Protein AF-H8LPB0-F1 (afdb_monomer_lite)

Sequence (72 aa):
MHYLLKKPNPKKAGADFVSELIASKLLFGNSYILSALDSYPKEIYLLPALVTELVIEHNNLVAYFDLKLFVR

Organism: NCBI:txid1105109

Radius of gyration: 13.35 Å; chains: 1; bounding box: 34×27×33 Å

pLDDT: mean 88.71, std 10.86, range [50.47, 97.69]

Secondary structure (DSSP, 8-state):
-TTTTTSSBTTB-HHHHHHHHHHHHHHHS--EEEESSSSS-S-EEEEPGGGEEEEEETTEEEEEEEHHHH--

Foldseek 3Di:
DVVCLQDQDPPDGNVVQVVVQVVQCVPQVDWDKDAPDPPDGPHIDTQRSVQWDFDADPNDGDDIDGPVVVVD

Structure (mmCIF, N/CA/C/O backbone):
data_AF-H8LPB0-F1
#
_entry.id   AF-H8LPB0-F1
#
loop_
_atom_site.group_PDB
_atom_site.id
_atom_site.type_symbol
_atom_site.label_atom_id
_atom_site.label_alt_id
_atom_site.label_comp_id
_atom_site.label_asym_id
_atom_site.label_entity_id
_atom_site.label_seq_id
_atom_site.pdbx_PDB_ins_code
_atom_site.Cartn_x
_atom_site.Cartn_y
_atom_site.Cartn_z
_atom_site.occupancy
_atom_site.B_iso_or_equiv
_atom_site.auth_seq_id
_atom_site.auth_comp_id
_atom_site.auth_asym_id
_atom_site.auth_atom_id
_atom_site.pdbx_PDB_model_num
ATOM 1 N N . MET A 1 1 ? 14.472 -4.467 -5.901 1.00 50.47 1 MET A N 1
ATOM 2 C CA . MET A 1 1 ? 13.698 -3.505 -5.077 1.00 50.47 1 MET A CA 1
ATOM 3 C C . MET A 1 1 ? 13.759 -2.059 -5.570 1.00 50.47 1 MET A C 1
ATOM 5 O O . MET A 1 1 ? 12.716 -1.427 -5.596 1.00 50.47 1 MET A O 1
ATOM 9 N N . HIS A 1 2 ? 14.917 -1.526 -5.986 1.00 58.84 2 HIS A N 1
ATOM 10 C CA . HIS A 1 2 ? 15.098 -0.083 -6.253 1.00 58.84 2 HIS A CA 1
ATOM 11 C C . HIS A 1 2 ? 14.195 0.537 -7.347 1.00 58.84 2 HIS A C 1
ATOM 13 O O . HIS A 1 2 ? 14.052 1.758 -7.399 1.00 58.84 2 HIS A O 1
ATOM 19 N N . TYR A 1 3 ? 13.598 -0.289 -8.213 1.00 77.81 3 TYR A N 1
ATOM 20 C CA . TYR A 1 3 ? 12.670 0.145 -9.263 1.00 77.81 3 TYR A CA 1
ATOM 21 C C . TYR A 1 3 ? 11.210 0.230 -8.809 1.00 77.81 3 TYR A C 1
ATOM 23 O O . TYR A 1 3 ? 10.483 1.082 -9.311 1.00 77.81 3 TYR A O 1
ATOM 31 N N . LEU A 1 4 ? 10.794 -0.603 -7.848 1.00 89.44 4 LEU A N 1
ATOM 32 C CA . LEU A 1 4 ? 9.386 -0.716 -7.465 1.00 89.44 4 LEU A CA 1
ATOM 33 C C . LEU A 1 4 ? 8.869 0.610 -6.904 1.00 89.44 4 LEU A C 1
ATOM 35 O O . LEU A 1 4 ? 7.863 1.120 -7.362 1.00 89.44 4 LEU A O 1
ATOM 39 N N . LEU A 1 5 ? 9.610 1.253 -6.003 1.00 90.19 5 LEU A N 1
ATOM 40 C CA . LEU A 1 5 ? 9.194 2.554 -5.468 1.00 90.19 5 LEU A CA 1
ATOM 41 C C . LEU A 1 5 ? 9.375 3.715 -6.455 1.00 90.19 5 LEU A C 1
ATOM 43 O O . LEU A 1 5 ? 8.790 4.767 -6.242 1.00 90.19 5 LEU A O 1
ATOM 47 N N . LYS A 1 6 ? 10.151 3.554 -7.538 1.00 93.12 6 LYS A N 1
ATOM 48 C CA . LYS A 1 6 ? 10.248 4.574 -8.600 1.00 93.12 6 LYS A CA 1
ATOM 49 C C . LYS A 1 6 ? 9.028 4.540 -9.522 1.00 93.12 6 LYS A C 1
ATOM 51 O O . LYS A 1 6 ? 8.559 5.594 -9.949 1.00 93.12 6 LYS A O 1
ATOM 56 N N . LYS A 1 7 ? 8.521 3.341 -9.821 1.00 94.56 7 LYS A N 1
ATOM 57 C CA . LYS A 1 7 ? 7.319 3.106 -10.628 1.00 94.56 7 LYS A CA 1
ATOM 58 C C . LYS A 1 7 ? 6.519 1.931 -10.036 1.00 94.56 7 LYS A C 1
ATOM 60 O O . LYS A 1 7 ? 6.703 0.800 -10.479 1.00 94.56 7 LYS A O 1
ATOM 65 N N . PRO A 1 8 ? 5.674 2.189 -9.022 1.00 94.38 8 PRO A N 1
ATOM 66 C CA . PRO A 1 8 ? 4.997 1.147 -8.243 1.00 94.38 8 PRO A CA 1
ATOM 67 C C . PRO A 1 8 ? 3.972 0.353 -9.033 1.00 94.38 8 PRO A C 1
ATOM 69 O O . PRO A 1 8 ? 3.767 -0.818 -8.747 1.00 94.38 8 PRO A O 1
ATOM 72 N N . ASN A 1 9 ? 3.338 0.962 -10.027 1.00 94.19 9 ASN A N 1
ATOM 73 C CA . ASN A 1 9 ? 2.445 0.285 -10.958 1.00 94.19 9 ASN A CA 1
ATOM 74 C C . ASN A 1 9 ? 2.352 1.108 -12.258 1.00 94.19 9 ASN A C 1
ATOM 76 O O . ASN A 1 9 ? 2.854 2.236 -12.310 1.00 94.19 9 ASN A O 1
ATOM 80 N N . PRO A 1 10 ? 1.706 0.599 -13.322 1.00 93.06 10 PRO A N 1
ATOM 81 C CA . PRO A 1 10 ? 1.586 1.329 -14.585 1.00 93.06 10 PRO A CA 1
ATOM 82 C C . PRO A 1 10 ? 0.846 2.672 -14.488 1.00 93.06 10 PRO A C 1
ATOM 84 O O . PRO A 1 10 ? 1.019 3.513 -15.366 1.00 93.06 10 PRO A O 1
ATOM 87 N N . LYS A 1 11 ? 0.035 2.879 -13.440 1.00 93.06 11 LYS A N 1
ATOM 88 C CA . LYS A 1 11 ? -0.839 4.051 -13.278 1.00 93.06 11 LYS A CA 1
ATOM 89 C C . LYS A 1 11 ? -0.211 5.190 -12.475 1.00 93.06 11 LYS A C 1
ATOM 91 O O . LYS A 1 11 ? -0.705 6.307 -12.575 1.00 93.06 11 LYS A O 1
ATOM 96 N N . LYS A 1 12 ? 0.817 4.932 -11.656 1.00 93.00 12 LYS A N 1
ATOM 97 C CA . LYS A 1 12 ? 1.386 5.932 -10.735 1.00 93.00 12 LYS A CA 1
ATOM 98 C C . LYS A 1 12 ? 2.906 5.956 -10.753 1.00 93.00 12 LYS A C 1
ATOM 100 O O . LYS A 1 12 ? 3.559 4.912 -10.754 1.00 93.00 12 LYS A O 1
ATOM 105 N N . ALA A 1 13 ? 3.461 7.165 -10.707 1.00 95.19 13 ALA A N 1
ATOM 106 C CA . ALA A 1 13 ? 4.869 7.375 -10.413 1.00 95.19 13 ALA A CA 1
ATOM 107 C C . ALA A 1 13 ? 5.140 7.221 -8.908 1.00 95.19 13 ALA A C 1
ATOM 109 O O . ALA A 1 13 ? 4.232 7.286 -8.076 1.00 95.19 13 ALA A O 1
ATOM 110 N N . GLY A 1 14 ? 6.410 7.019 -8.559 1.00 95.44 14 GLY A N 1
ATOM 111 C CA . GLY A 1 14 ? 6.841 6.817 -7.178 1.00 95.44 14 GLY A CA 1
ATOM 112 C C . GLY A 1 14 ? 6.472 7.953 -6.230 1.00 95.44 14 GLY A C 1
ATOM 113 O O . GLY A 1 14 ? 5.947 7.700 -5.149 1.00 95.44 14 GLY A O 1
ATOM 114 N N . ALA A 1 15 ? 6.709 9.200 -6.645 1.00 95.81 15 ALA A N 1
ATOM 115 C CA . ALA A 1 15 ? 6.405 10.370 -5.825 1.00 95.81 15 ALA A CA 1
ATOM 116 C C . ALA A 1 15 ? 4.902 10.475 -5.523 1.00 95.81 15 ALA A C 1
ATOM 118 O O . ALA A 1 15 ? 4.530 10.624 -4.364 1.00 95.81 15 ALA A O 1
ATOM 119 N N . ASP A 1 16 ? 4.045 10.300 -6.532 1.00 96.50 16 ASP A N 1
ATOM 120 C CA . ASP A 1 16 ? 2.588 10.348 -6.358 1.00 96.50 16 ASP A CA 1
ATOM 121 C C . ASP A 1 16 ? 2.097 9.241 -5.422 1.00 96.50 16 ASP A C 1
ATOM 123 O O . ASP A 1 1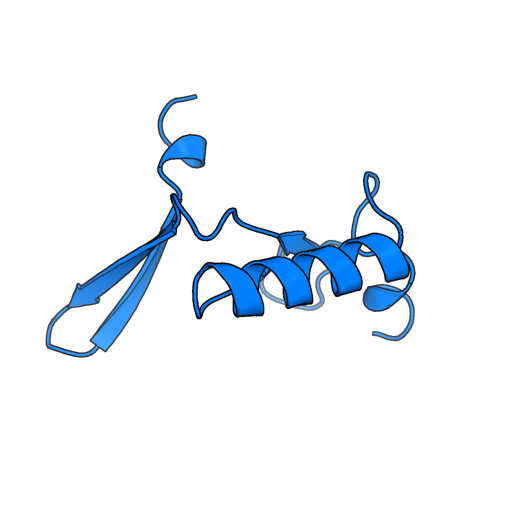6 ? 1.281 9.477 -4.533 1.00 96.50 16 ASP A O 1
ATOM 127 N N . PHE A 1 17 ? 2.637 8.030 -5.582 1.00 96.50 17 PHE A N 1
ATOM 128 C CA . PHE A 1 17 ? 2.313 6.902 -4.716 1.00 96.50 17 PHE A CA 1
ATOM 129 C C . PHE A 1 17 ? 2.690 7.170 -3.258 1.00 96.50 17 PHE A C 1
ATOM 131 O O . PHE A 1 17 ? 1.882 6.924 -2.367 1.00 96.50 17 PHE A O 1
ATOM 138 N N . VAL A 1 18 ? 3.896 7.682 -2.996 1.00 96.06 18 VAL A N 1
ATOM 139 C CA . VAL A 1 18 ? 4.348 7.973 -1.625 1.00 96.06 18 VAL A CA 1
ATOM 140 C C . VAL A 1 18 ? 3.542 9.122 -1.018 1.00 96.06 18 VAL A C 1
ATOM 142 O O . VAL A 1 18 ? 3.139 9.030 0.139 1.00 96.06 18 VAL A O 1
ATOM 145 N N . SER A 1 19 ? 3.248 10.167 -1.793 1.00 97.06 19 SER A N 1
ATOM 146 C CA . SER A 1 19 ? 2.404 11.280 -1.347 1.00 97.06 19 SER A CA 1
ATOM 147 C C . SER A 1 19 ? 1.015 10.804 -0.927 1.00 97.06 19 SER A C 1
ATOM 149 O O . SER A 1 19 ? 0.540 11.163 0.148 1.00 97.06 19 SER A O 1
ATOM 151 N N . GLU A 1 20 ? 0.376 9.945 -1.722 1.00 96.00 20 GLU A N 1
ATOM 152 C CA . GLU A 1 20 ? -0.943 9.402 -1.390 1.00 96.00 20 GLU A CA 1
ATOM 153 C C . GLU A 1 20 ? -0.897 8.410 -0.224 1.00 96.00 20 GLU A C 1
ATOM 155 O O . GLU A 1 20 ? -1.787 8.418 0.627 1.00 96.00 20 GLU A O 1
ATOM 160 N N . LEU A 1 21 ? 0.164 7.602 -0.128 1.00 96.56 21 LEU A N 1
ATOM 161 C CA . LEU A 1 21 ? 0.398 6.707 1.006 1.00 96.56 21 LEU A CA 1
ATOM 162 C C . LEU A 1 21 ? 0.445 7.500 2.322 1.00 96.56 21 LEU A C 1
ATOM 164 O O . LEU A 1 21 ? -0.226 7.119 3.287 1.00 96.56 21 LEU A O 1
ATOM 168 N N . ILE A 1 22 ? 1.216 8.594 2.348 1.00 97.31 22 ILE A N 1
ATOM 169 C CA . ILE A 1 22 ? 1.357 9.487 3.506 1.00 97.31 22 ILE A CA 1
ATOM 170 C C . ILE A 1 22 ? 0.037 10.204 3.789 1.00 97.31 22 ILE A C 1
ATOM 172 O O . ILE A 1 22 ? -0.412 10.208 4.933 1.00 97.31 22 ILE A O 1
ATOM 176 N N . ALA A 1 23 ? -0.616 10.762 2.766 1.00 97.06 23 ALA A N 1
ATOM 177 C CA . ALA A 1 23 ? -1.900 11.441 2.921 1.00 97.06 23 ALA A CA 1
ATOM 178 C C . ALA A 1 23 ? -2.959 10.513 3.532 1.00 97.06 23 ALA A C 1
ATOM 180 O O . ALA A 1 23 ? -3.631 10.894 4.484 1.00 97.06 23 ALA A O 1
ATOM 181 N N . SER A 1 24 ? -3.052 9.271 3.053 1.00 96.19 24 SER A N 1
ATOM 182 C CA . SER A 1 24 ? -3.958 8.259 3.602 1.00 96.19 24 SER A CA 1
ATOM 183 C C . SER A 1 24 ? -3.672 7.983 5.084 1.00 96.19 24 SER A C 1
ATOM 185 O O . SER A 1 24 ? -4.585 8.024 5.910 1.00 96.19 24 SER A O 1
ATOM 187 N N . LYS A 1 25 ? -2.392 7.822 5.458 1.00 96.19 25 LYS A N 1
ATOM 188 C CA . LYS A 1 25 ? -1.988 7.617 6.859 1.00 96.19 25 LYS A CA 1
ATOM 189 C C . LYS A 1 25 ? -2.355 8.807 7.750 1.00 96.19 25 LYS A C 1
ATOM 191 O O . LYS A 1 25 ? -2.792 8.592 8.876 1.00 96.19 25 LYS A O 1
ATOM 196 N N . LEU A 1 26 ? -2.181 10.034 7.259 1.00 97.69 26 LEU A N 1
ATOM 197 C CA . LEU A 1 26 ? -2.514 11.259 7.991 1.00 97.69 26 LEU A CA 1
ATOM 198 C C . LEU A 1 26 ? -4.026 11.463 8.143 1.00 97.69 26 LEU A C 1
ATOM 200 O O . LEU A 1 26 ? -4.472 11.893 9.201 1.00 97.69 26 LEU A O 1
ATOM 204 N N . LEU A 1 27 ? -4.807 11.152 7.108 1.00 96.25 27 LEU A N 1
ATOM 205 C CA . LEU A 1 27 ? -6.255 11.379 7.092 1.00 96.25 27 LEU A CA 1
ATOM 206 C C . LEU A 1 27 ? -7.040 10.299 7.841 1.00 96.25 27 LEU A C 1
ATOM 208 O O . LEU A 1 27 ? -8.024 10.611 8.504 1.00 96.25 27 LEU A O 1
ATOM 212 N N . PHE A 1 28 ? -6.623 9.036 7.733 1.00 94.06 28 PHE A N 1
ATOM 213 C CA . PHE A 1 28 ? -7.395 7.889 8.227 1.00 94.06 28 PHE A CA 1
ATOM 214 C C . PHE A 1 28 ? -6.681 7.107 9.332 1.00 94.06 28 PHE A C 1
ATOM 216 O O . PHE A 1 28 ? -7.172 6.075 9.784 1.00 94.06 28 PHE A O 1
ATOM 223 N N . GLY A 1 29 ? -5.486 7.540 9.739 1.00 94.44 29 GLY A N 1
ATOM 224 C CA . GLY A 1 29 ? -4.664 6.845 10.731 1.00 94.44 29 GLY A CA 1
ATOM 225 C C . GLY A 1 29 ? -4.022 5.554 10.218 1.00 94.44 29 GLY A C 1
ATOM 226 O O . GLY A 1 29 ? -3.131 5.025 10.882 1.00 94.44 29 GLY A O 1
ATOM 227 N N . ASN A 1 30 ? -4.392 5.068 9.028 1.00 93.06 30 ASN A N 1
ATOM 228 C CA . ASN A 1 30 ? -3.907 3.831 8.415 1.00 93.06 30 ASN A CA 1
ATOM 229 C C . ASN A 1 30 ? -3.694 3.995 6.909 1.00 93.06 30 ASN A C 1
ATOM 231 O O . ASN A 1 30 ? -4.253 4.883 6.275 1.00 93.06 30 ASN A O 1
ATOM 235 N N . SER A 1 31 ? -2.856 3.135 6.339 1.00 95.25 31 SER A N 1
ATOM 236 C CA . SER A 1 31 ? -2.616 3.078 4.901 1.00 95.25 31 SER A CA 1
ATOM 237 C C . SER A 1 31 ? -2.194 1.665 4.532 1.00 95.25 31 SER A C 1
ATOM 239 O O . SER A 1 31 ? -1.480 1.019 5.301 1.00 95.25 31 SER A O 1
ATOM 241 N N . TYR A 1 32 ? -2.649 1.186 3.380 1.00 94.38 32 TYR A N 1
ATOM 242 C CA . TYR A 1 32 ? -2.545 -0.218 3.003 1.00 94.38 32 TYR A CA 1
ATOM 243 C C . TYR A 1 32 ? -1.962 -0.342 1.601 1.00 94.38 32 TYR A C 1
ATOM 245 O O . TYR A 1 32 ? -2.353 0.380 0.681 1.00 94.38 32 TYR A O 1
ATOM 253 N N . ILE A 1 33 ? -1.029 -1.277 1.446 1.00 94.31 33 ILE A N 1
ATOM 254 C CA . ILE A 1 33 ? -0.371 -1.574 0.178 1.00 94.31 33 ILE A CA 1
ATOM 255 C C . ILE A 1 33 ? -0.751 -2.998 -0.224 1.00 94.31 33 ILE A C 1
ATOM 257 O O . ILE A 1 33 ? -0.416 -3.947 0.479 1.00 94.31 33 ILE A O 1
ATOM 261 N N . LEU A 1 34 ? -1.419 -3.143 -1.366 1.00 92.19 34 LEU A N 1
ATOM 262 C CA . LEU A 1 34 ? -1.654 -4.428 -2.010 1.00 92.19 34 LEU A CA 1
ATOM 263 C C . LEU A 1 34 ? -0.468 -4.772 -2.908 1.00 92.19 34 LEU A C 1
ATOM 265 O O . LEU A 1 34 ? -0.107 -4.011 -3.809 1.00 92.19 34 LEU A O 1
ATOM 269 N N . SER A 1 35 ? 0.102 -5.947 -2.677 1.00 92.38 35 SER A N 1
ATOM 270 C CA . SER A 1 35 ? 1.118 -6.556 -3.525 1.00 92.38 35 SER A CA 1
ATOM 271 C C . SER A 1 35 ? 0.453 -7.441 -4.579 1.00 92.38 35 SER A C 1
ATOM 273 O O . SER A 1 35 ? -0.384 -8.266 -4.229 1.00 92.38 35 SER A O 1
ATOM 275 N N . ALA A 1 36 ? 0.814 -7.306 -5.858 1.00 86.12 36 ALA A N 1
ATOM 276 C CA . ALA A 1 36 ? 0.234 -8.146 -6.918 1.00 86.12 36 ALA A CA 1
ATOM 277 C C . ALA A 1 36 ? 0.734 -9.608 -6.897 1.00 86.12 36 ALA A C 1
ATOM 279 O O . ALA A 1 36 ? 0.150 -10.468 -7.550 1.00 86.12 36 ALA A O 1
ATOM 280 N N . LEU A 1 37 ? 1.836 -9.878 -6.191 1.00 85.06 37 LEU A N 1
ATOM 281 C CA . LEU A 1 37 ? 2.430 -11.205 -6.013 1.00 85.06 37 LEU A CA 1
ATOM 282 C C . LEU A 1 37 ? 2.964 -11.336 -4.585 1.00 85.06 37 LEU A C 1
ATOM 284 O O . LEU A 1 37 ? 3.517 -10.375 -4.046 1.00 85.06 37 LEU A O 1
ATOM 288 N N . ASP A 1 38 ? 2.873 -12.532 -4.010 1.00 76.50 38 ASP A N 1
ATOM 289 C CA . ASP A 1 38 ? 3.316 -12.785 -2.632 1.00 76.50 38 ASP A CA 1
ATOM 290 C C . ASP A 1 38 ? 4.836 -12.662 -2.466 1.00 76.50 38 ASP A C 1
ATOM 292 O O . ASP A 1 38 ? 5.333 -12.242 -1.425 1.00 76.50 38 ASP A O 1
ATOM 296 N N . SER A 1 39 ? 5.600 -13.000 -3.508 1.00 80.81 39 SER A N 1
ATOM 297 C CA . SER A 1 39 ? 7.064 -12.948 -3.506 1.00 80.81 39 SER A CA 1
ATOM 298 C C . SER A 1 39 ? 7.584 -12.095 -4.659 1.00 80.81 39 SER A C 1
ATOM 300 O O . SER A 1 39 ? 7.161 -12.254 -5.802 1.00 80.81 39 SER A O 1
ATOM 302 N N . TYR A 1 40 ? 8.534 -11.203 -4.360 1.00 83.56 40 TYR A N 1
ATOM 303 C CA . TYR A 1 40 ? 9.159 -10.275 -5.316 1.00 83.56 40 TYR A CA 1
ATOM 304 C C . TYR A 1 40 ? 8.152 -9.468 -6.154 1.00 83.56 40 TYR A C 1
ATOM 306 O O . TYR A 1 40 ? 8.133 -9.586 -7.386 1.00 83.56 40 TYR A O 1
ATOM 314 N N . PRO A 1 41 ? 7.333 -8.610 -5.520 1.00 87.06 41 PRO A N 1
ATOM 315 C CA . PRO A 1 41 ? 6.345 -7.837 -6.249 1.00 87.06 41 PRO A CA 1
ATOM 316 C C . PRO A 1 41 ? 6.968 -6.967 -7.327 1.00 87.06 41 PRO A C 1
ATOM 318 O O . PRO A 1 41 ? 7.895 -6.188 -7.086 1.00 87.06 41 PRO A O 1
ATOM 321 N N . LYS A 1 42 ? 6.402 -7.089 -8.527 1.00 89.81 42 LYS A N 1
ATOM 322 C CA . LYS A 1 42 ? 6.662 -6.177 -9.643 1.00 89.81 42 LYS A CA 1
ATOM 323 C C . LYS A 1 42 ? 5.756 -4.955 -9.595 1.00 89.81 42 LYS A C 1
ATOM 325 O O . LYS A 1 42 ? 6.124 -3.923 -10.145 1.00 89.81 42 LYS A O 1
ATOM 330 N N . GLU A 1 43 ? 4.611 -5.080 -8.927 1.00 93.69 43 GLU A N 1
ATOM 331 C CA . GLU A 1 43 ? 3.611 -4.030 -8.821 1.00 93.69 43 GLU A CA 1
ATOM 332 C C . GLU A 1 43 ? 3.012 -3.977 -7.418 1.00 93.69 43 GLU A C 1
ATOM 334 O O . GLU A 1 43 ? 2.739 -5.013 -6.802 1.00 93.69 43 GLU A O 1
ATOM 339 N N . ILE A 1 44 ? 2.798 -2.754 -6.942 1.00 94.94 44 ILE A N 1
ATOM 340 C CA . ILE A 1 44 ? 2.117 -2.446 -5.691 1.00 94.94 44 ILE A CA 1
ATOM 341 C C . ILE A 1 44 ? 1.060 -1.366 -5.909 1.00 94.94 44 ILE A C 1
ATOM 343 O O . ILE A 1 44 ? 1.230 -0.428 -6.695 1.00 94.94 44 ILE A O 1
ATOM 347 N N . TYR A 1 45 ? -0.038 -1.489 -5.178 1.00 93.88 45 TYR A N 1
ATOM 348 C CA . TYR A 1 45 ? -1.207 -0.624 -5.270 1.00 93.88 45 TYR A CA 1
ATOM 349 C C . TYR A 1 45 ? -1.585 -0.124 -3.880 1.00 93.88 45 TYR A C 1
ATOM 351 O O . TYR A 1 45 ? -1.382 -0.827 -2.897 1.00 93.88 45 TYR A O 1
ATOM 359 N N . LEU A 1 46 ? -2.133 1.086 -3.787 1.00 93.50 46 LEU A N 1
ATOM 360 C CA . LEU A 1 46 ? -2.738 1.554 -2.542 1.00 93.50 46 LEU A CA 1
ATOM 361 C C . LEU A 1 46 ? -4.180 1.075 -2.482 1.00 93.50 46 LEU A C 1
ATOM 363 O O . LEU A 1 46 ? -4.926 1.282 -3.442 1.00 93.50 46 LEU A O 1
ATOM 367 N N . LEU A 1 47 ? -4.560 0.463 -1.362 1.00 92.44 47 LEU A N 1
ATOM 368 C CA . LEU A 1 47 ? -5.966 0.209 -1.065 1.00 92.44 47 LEU A CA 1
ATOM 369 C C . LEU A 1 47 ? -6.558 1.441 -0.369 1.00 92.44 47 LEU A C 1
ATOM 371 O O . LEU A 1 47 ? -5.879 2.060 0.460 1.00 92.44 47 LEU A O 1
ATOM 375 N N . PRO A 1 48 ? -7.803 1.836 -0.683 1.00 90.12 48 PRO A N 1
ATOM 376 C CA . PRO A 1 48 ? -8.400 3.001 -0.055 1.00 90.12 48 PRO A CA 1
ATOM 377 C C . PRO A 1 48 ? -8.719 2.695 1.412 1.00 90.12 48 PRO A C 1
ATOM 379 O O . PRO A 1 48 ? -9.542 1.830 1.714 1.00 90.12 48 PRO A O 1
ATOM 382 N N . ALA A 1 49 ? -8.103 3.445 2.328 1.00 90.25 49 ALA A N 1
ATOM 383 C CA . ALA A 1 49 ? -8.227 3.196 3.764 1.00 90.25 49 ALA A CA 1
ATOM 384 C C . ALA A 1 49 ? -9.673 3.288 4.282 1.00 90.25 49 ALA A C 1
ATOM 386 O O . ALA A 1 49 ? -10.021 2.571 5.211 1.00 90.25 49 ALA A O 1
ATOM 387 N N . LEU A 1 50 ? -10.521 4.113 3.654 1.00 88.56 50 LEU A N 1
ATOM 388 C CA . LEU A 1 50 ? -11.924 4.297 4.047 1.00 88.56 50 LEU A CA 1
ATOM 389 C C . LEU A 1 50 ? -12.787 3.034 3.877 1.00 88.56 50 LEU A C 1
ATOM 391 O O . LEU A 1 50 ? -13.792 2.894 4.561 1.00 88.56 50 LEU A O 1
ATOM 395 N N . VAL A 1 51 ? -12.428 2.147 2.945 1.00 88.31 51 VAL A N 1
ATOM 396 C CA . VAL A 1 51 ? -13.214 0.940 2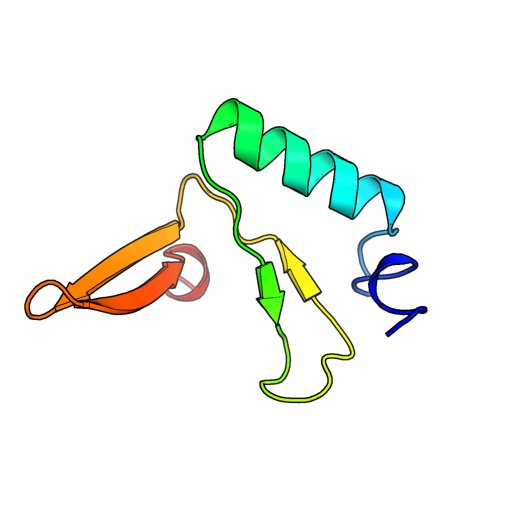.609 1.00 88.31 51 VAL A CA 1
ATOM 397 C C . VAL A 1 51 ? -12.441 -0.353 2.863 1.00 88.31 51 VAL A C 1
ATOM 399 O O . VAL A 1 51 ? -12.880 -1.421 2.444 1.00 88.31 51 VAL A O 1
ATOM 402 N N . THR A 1 52 ? -11.279 -0.245 3.516 1.00 91.62 52 THR A N 1
ATOM 403 C CA . THR A 1 52 ? -10.477 -1.400 3.920 1.00 91.62 52 THR A CA 1
ATOM 404 C C . THR A 1 52 ? -10.796 -1.744 5.369 1.00 91.62 52 THR A C 1
ATOM 406 O O . THR A 1 52 ? -10.509 -0.961 6.275 1.00 91.62 52 THR A O 1
ATOM 409 N N . GLU A 1 53 ? -11.350 -2.928 5.583 1.00 89.62 53 GLU A N 1
ATOM 410 C CA . GLU A 1 53 ? -11.706 -3.461 6.893 1.00 89.62 53 GLU A CA 1
ATOM 411 C C . GLU A 1 53 ? -10.698 -4.516 7.364 1.00 89.62 53 GLU A C 1
ATOM 413 O O . GLU A 1 53 ? -10.047 -5.193 6.566 1.00 89.62 53 GLU A O 1
ATOM 418 N N . LEU A 1 54 ? -10.561 -4.649 8.684 1.00 91.00 54 LEU A N 1
ATOM 419 C CA . LEU A 1 54 ? -9.718 -5.656 9.326 1.00 91.00 54 LEU A CA 1
ATOM 420 C C . LEU A 1 54 ? -10.583 -6.844 9.738 1.00 91.00 54 LEU A C 1
ATOM 422 O O . LEU A 1 54 ? -11.569 -6.667 10.450 1.00 91.00 54 LEU A O 1
ATOM 426 N N . VAL A 1 55 ? -10.179 -8.051 9.357 1.00 92.56 55 VAL A N 1
ATOM 427 C CA . VAL A 1 55 ? -10.818 -9.285 9.822 1.00 92.56 55 VAL A CA 1
ATOM 428 C C . VAL A 1 55 ? -9.976 -9.855 10.955 1.00 92.56 55 VAL A C 1
ATOM 430 O O . VAL A 1 55 ? -8.823 -10.246 10.751 1.00 92.56 55 VAL A O 1
ATOM 433 N N . ILE A 1 56 ? -10.548 -9.868 12.159 1.00 94.62 56 ILE A N 1
ATOM 434 C CA . ILE A 1 56 ? -9.893 -10.351 13.375 1.00 94.62 56 ILE A CA 1
ATOM 435 C C . ILE A 1 56 ? -10.608 -11.617 13.849 1.00 94.62 56 ILE A C 1
ATOM 437 O O . ILE A 1 56 ? -11.791 -11.577 14.176 1.00 94.62 56 ILE A O 1
ATOM 441 N N . GLU A 1 57 ? -9.877 -12.724 13.944 1.00 95.25 57 GLU A N 1
ATOM 442 C CA . GLU A 1 57 ? -10.364 -13.998 14.478 1.00 95.25 57 GLU A CA 1
ATOM 443 C C . GLU A 1 57 ? -9.532 -14.406 15.690 1.00 95.25 57 GLU A C 1
ATOM 445 O O . GLU A 1 57 ? -8.304 -14.431 15.632 1.00 95.25 57 GLU A O 1
ATOM 450 N N . HIS A 1 58 ? -10.185 -14.742 16.805 1.00 95.19 58 HIS A N 1
ATOM 451 C CA . HIS A 1 58 ? -9.502 -15.142 18.044 1.00 95.19 58 HIS A CA 1
ATOM 452 C C . HIS A 1 58 ? -8.402 -14.149 18.480 1.00 95.19 58 HIS A C 1
ATOM 454 O O . HIS A 1 58 ? -7.332 -14.555 18.928 1.00 95.19 58 HIS A O 1
ATOM 460 N N . ASN A 1 59 ? -8.662 -12.843 18.327 1.00 92.88 59 ASN A N 1
ATOM 461 C CA . ASN A 1 59 ? -7.715 -11.752 18.595 1.00 92.88 59 ASN A CA 1
ATOM 462 C C . ASN A 1 59 ? -6.468 -11.723 17.680 1.00 92.88 59 ASN A C 1
ATOM 464 O O . ASN A 1 59 ? -5.510 -11.007 17.964 1.00 92.88 59 ASN A O 1
ATOM 468 N N . ASN A 1 60 ? -6.486 -12.466 16.571 1.00 94.12 60 ASN A N 1
ATOM 469 C CA . ASN A 1 60 ? -5.458 -12.443 15.538 1.00 94.12 60 ASN A CA 1
ATOM 470 C C . ASN A 1 60 ? -5.991 -11.754 14.285 1.00 94.12 60 ASN A C 1
ATOM 472 O O . ASN A 1 60 ? -7.101 -12.030 13.835 1.00 94.12 60 ASN A O 1
ATOM 476 N N . LEU A 1 61 ? -5.182 -10.877 13.696 1.00 93.31 61 LEU A N 1
ATOM 477 C CA . LEU A 1 61 ? -5.469 -10.321 12.381 1.00 93.31 61 LEU A CA 1
ATOM 478 C C . LEU A 1 61 ? -5.248 -11.406 11.323 1.00 93.31 61 LEU A C 1
ATOM 480 O O . LEU A 1 61 ? -4.116 -11.848 11.129 1.00 93.31 61 LEU A O 1
ATOM 484 N N . VAL A 1 62 ? -6.320 -11.818 10.648 1.00 94.62 62 VAL A N 1
ATOM 485 C CA . VAL A 1 62 ? -6.278 -12.904 9.656 1.00 94.62 62 VAL A CA 1
ATOM 486 C C . VAL A 1 62 ? -6.413 -12.405 8.223 1.00 94.62 62 VAL A C 1
ATOM 488 O O . VAL A 1 62 ? -5.896 -13.045 7.310 1.00 94.62 62 VAL A O 1
ATOM 491 N N . ALA A 1 63 ? -7.063 -11.258 8.009 1.00 91.06 63 ALA A N 1
ATOM 492 C CA . ALA A 1 63 ? -7.206 -10.681 6.678 1.00 91.06 63 ALA A CA 1
ATOM 493 C C . ALA A 1 63 ? -7.452 -9.167 6.700 1.00 91.06 63 ALA A C 1
ATOM 495 O O . ALA A 1 63 ? -7.856 -8.583 7.707 1.00 91.06 63 ALA A O 1
ATOM 496 N N . TYR A 1 64 ? -7.244 -8.562 5.533 1.00 90.75 64 TYR A N 1
ATOM 497 C CA . TYR A 1 64 ? -7.721 -7.230 5.180 1.00 90.75 64 TYR A CA 1
ATOM 498 C C . TYR A 1 64 ? -8.762 -7.391 4.069 1.00 90.75 64 TYR A C 1
ATOM 500 O O . TYR A 1 64 ? -8.516 -8.121 3.107 1.00 90.75 64 TYR A O 1
ATOM 508 N N . PHE A 1 65 ? -9.907 -6.728 4.188 1.00 84.06 65 PHE A N 1
ATOM 509 C CA . PHE A 1 65 ? -11.014 -6.829 3.238 1.00 84.06 65 PHE A CA 1
ATOM 510 C C . PHE A 1 65 ? -11.273 -5.472 2.576 1.00 84.06 65 PHE A C 1
ATOM 512 O O . PHE A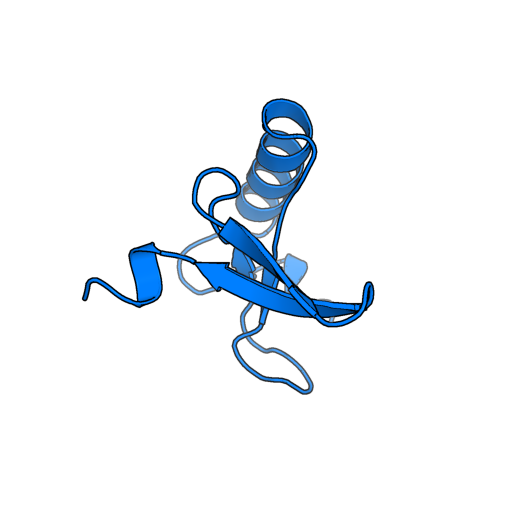 1 65 ? -11.498 -4.492 3.274 1.00 84.06 65 PHE A O 1
ATOM 519 N N . ASP A 1 66 ? -11.246 -5.401 1.242 1.00 81.75 66 ASP A N 1
ATOM 520 C CA . ASP A 1 66 ? -11.659 -4.206 0.487 1.00 81.75 66 ASP A CA 1
ATOM 521 C C . ASP A 1 66 ? -13.020 -4.467 -0.164 1.00 81.75 66 ASP A C 1
ATOM 523 O O . ASP A 1 66 ? -13.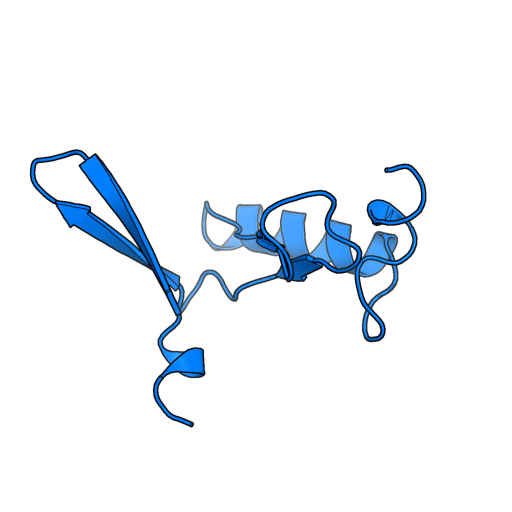135 -5.257 -1.109 1.00 81.75 66 ASP A O 1
ATOM 527 N N . LEU A 1 67 ? -14.046 -3.762 0.319 1.00 70.62 67 LEU A N 1
ATOM 528 C CA . LEU A 1 67 ? -15.423 -3.901 -0.155 1.00 70.62 67 LEU A CA 1
ATOM 529 C C . LEU A 1 67 ? -15.545 -3.674 -1.674 1.00 70.62 67 LEU A C 1
ATOM 531 O O . LEU A 1 67 ? -16.378 -4.294 -2.335 1.00 70.62 67 LEU A O 1
ATOM 535 N N . LYS A 1 68 ? -14.698 -2.816 -2.263 1.00 70.12 68 LYS A N 1
ATOM 536 C CA . LYS A 1 68 ? -14.743 -2.505 -3.703 1.00 70.12 68 LYS A CA 1
ATOM 537 C C . LYS A 1 68 ? -14.258 -3.647 -4.587 1.00 70.12 68 LYS A C 1
ATOM 539 O O . LYS A 1 68 ? -14.636 -3.688 -5.756 1.00 70.12 68 LYS A O 1
ATOM 544 N N . LEU A 1 69 ? -13.424 -4.550 -4.071 1.00 65.06 69 LEU A N 1
ATOM 545 C CA . LEU A 1 69 ? -12.969 -5.716 -4.834 1.00 65.06 69 LEU A CA 1
ATOM 546 C C . LEU A 1 69 ? -14.06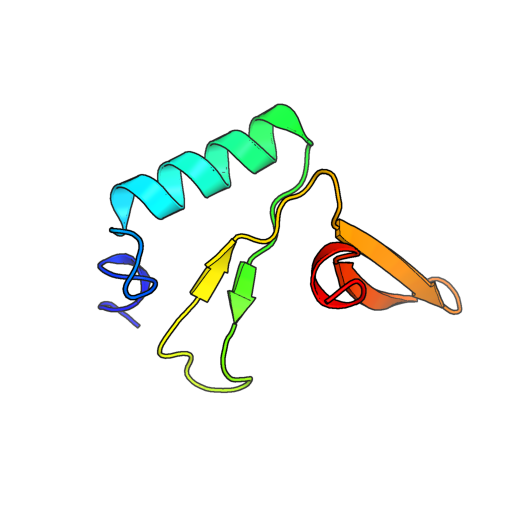1 -6.787 -4.958 1.00 65.06 69 LEU A C 1
ATOM 548 O O . LEU A 1 69 ? -14.008 -7.580 -5.895 1.00 65.06 69 LEU A O 1
ATOM 552 N N . PHE A 1 70 ? -15.046 -6.795 -4.054 1.00 62.56 70 PHE A N 1
ATOM 553 C CA . PHE A 1 70 ? -16.088 -7.822 -3.996 1.00 62.56 70 PHE A CA 1
ATOM 554 C C . PHE A 1 70 ? -17.358 -7.465 -4.790 1.00 62.56 70 PHE A C 1
ATOM 556 O O . PHE A 1 70 ? -18.009 -8.352 -5.329 1.00 62.56 70 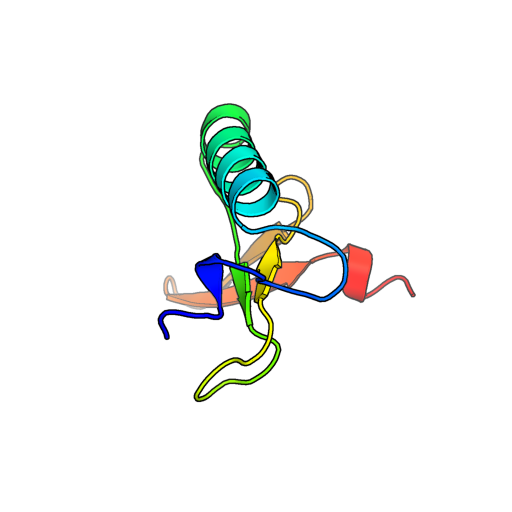PHE A O 1
ATOM 563 N N . VAL A 1 71 ? -17.707 -6.177 -4.909 1.00 61.94 71 VAL A N 1
ATOM 564 C CA . VAL A 1 71 ? -18.946 -5.707 -5.578 1.00 61.94 71 VAL A CA 1
ATOM 565 C C . VAL A 1 71 ? -18.725 -5.443 -7.081 1.00 61.94 71 VAL A C 1
ATOM 567 O O . VAL A 1 71 ? -19.162 -4.426 -7.614 1.00 61.94 71 VAL A O 1
ATOM 570 N N . ARG A 1 72 ? -17.974 -6.312 -7.764 1.00 51.59 72 ARG A N 1
ATOM 571 C CA . ARG A 1 72 ? -17.626 -6.135 -9.184 1.00 51.59 72 ARG A CA 1
ATOM 572 C C . ARG A 1 72 ? -18.647 -6.727 -10.145 1.00 51.59 72 ARG A C 1
ATOM 574 O O . ARG A 1 72 ? -19.109 -7.856 -9.884 1.00 51.59 72 ARG A O 1
#